Protein AF-A0A8X6Y555-F1 (afdb_monomer)

Sequence (90 aa):
MHKKDLITRIARWALQLEEFDYEIEHRAGSRMKHVDALSRYPVMIICNDTLTSKLKKAQEDDSIQTLKSLLEKQESEEFFERNGILSTNT

Structure (mmCIF, N/CA/C/O backbone):
data_AF-A0A8X6Y555-F1
#
_entry.id   AF-A0A8X6Y555-F1
#
loop_
_atom_site.group_PDB
_atom_site.id
_atom_site.type_symbol
_atom_site.label_atom_id
_atom_site.label_alt_id
_atom_site.label_comp_id
_atom_site.label_asym_id
_atom_site.label_entity_id
_atom_site.label_seq_id
_atom_site.pdbx_PDB_ins_code
_atom_site.Cartn_x
_atom_site.Cartn_y
_atom_site.Cartn_z
_atom_site.occupancy
_atom_site.B_iso_or_equiv
_atom_site.auth_seq_id
_atom_site.auth_comp_id
_atom_site.auth_asym_id
_atom_site.auth_atom_id
_atom_site.pdbx_PDB_model_num
ATOM 1 N N . MET A 1 1 ? 22.563 -9.995 -31.054 1.00 46.81 1 MET A N 1
ATOM 2 C CA . MET A 1 1 ? 22.445 -9.279 -29.764 1.00 46.81 1 MET A CA 1
ATOM 3 C C . MET A 1 1 ? 23.236 -10.061 -28.724 1.00 46.81 1 MET A C 1
ATOM 5 O O . MET A 1 1 ? 22.823 -11.146 -28.341 1.00 46.81 1 MET A O 1
ATOM 9 N N . HIS A 1 2 ? 24.434 -9.595 -28.368 1.00 47.31 2 HIS A N 1
ATOM 10 C CA . HIS A 1 2 ? 25.319 -10.316 -27.449 1.00 47.31 2 HIS A CA 1
ATOM 11 C C . HIS A 1 2 ? 24.752 -10.169 -26.026 1.00 47.31 2 HIS A C 1
ATOM 13 O O . HIS A 1 2 ? 24.969 -9.144 -25.387 1.00 47.31 2 HIS A O 1
ATOM 19 N N . LYS A 1 3 ? 23.986 -11.159 -25.541 1.00 61.28 3 LYS A N 1
ATOM 20 C CA . LYS A 1 3 ? 23.599 -11.266 -24.122 1.00 61.28 3 LYS A CA 1
ATOM 21 C C . LYS A 1 3 ? 24.851 -11.637 -23.315 1.00 61.28 3 LYS A C 1
ATOM 23 O O . LYS A 1 3 ? 25.029 -12.786 -22.934 1.00 61.28 3 LYS A O 1
ATOM 28 N N . LYS A 1 4 ? 25.782 -10.691 -23.173 1.00 58.00 4 LYS A N 1
ATOM 29 C CA . LYS A 1 4 ? 26.926 -10.820 -22.270 1.00 58.00 4 LYS A CA 1
ATOM 30 C C . LYS A 1 4 ? 26.417 -10.514 -20.869 1.00 58.00 4 LYS A C 1
ATOM 32 O O . LYS A 1 4 ? 25.943 -9.413 -20.616 1.00 58.00 4 LYS A O 1
ATOM 37 N N . ASP A 1 5 ? 26.454 -11.551 -20.045 1.00 60.28 5 ASP A N 1
ATOM 38 C CA . ASP A 1 5 ? 26.264 -11.537 -18.601 1.00 60.28 5 ASP A CA 1
ATOM 39 C C . ASP A 1 5 ? 24.893 -11.033 -18.148 1.00 60.28 5 ASP A C 1
ATOM 41 O O . ASP A 1 5 ? 24.714 -9.908 -17.681 1.00 60.28 5 ASP A O 1
ATOM 45 N N . LEU A 1 6 ? 23.896 -11.920 -18.245 1.00 63.00 6 LEU A N 1
ATOM 46 C CA . LEU A 1 6 ? 22.672 -11.766 -17.468 1.00 63.00 6 LEU A CA 1
ATOM 47 C C . LEU A 1 6 ? 23.085 -11.770 -15.989 1.00 63.00 6 LEU A C 1
ATOM 49 O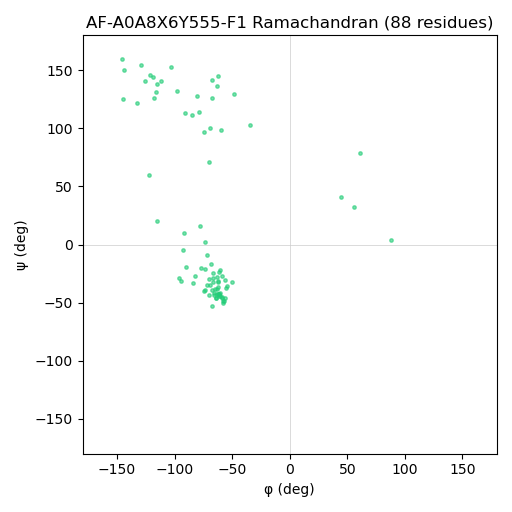 O . LEU A 1 6 ? 23.360 -12.822 -15.417 1.00 63.00 6 LEU A O 1
ATOM 53 N N . ILE A 1 7 ? 23.195 -10.580 -15.394 1.00 79.44 7 ILE A N 1
ATOM 54 C CA . ILE A 1 7 ? 23.550 -10.398 -13.984 1.00 79.44 7 ILE A CA 1
ATOM 55 C C . ILE A 1 7 ? 22.666 -11.348 -13.169 1.00 79.44 7 ILE A C 1
ATOM 57 O O . ILE A 1 7 ? 21.449 -11.336 -13.347 1.00 79.44 7 ILE A O 1
ATOM 61 N N . THR A 1 8 ? 23.238 -12.151 -12.266 1.00 79.25 8 THR A N 1
ATOM 62 C CA . THR A 1 8 ? 22.509 -13.195 -11.512 1.00 79.25 8 THR A CA 1
ATOM 63 C C . THR A 1 8 ? 21.223 -12.673 -10.860 1.00 79.25 8 THR A C 1
ATOM 65 O O . THR A 1 8 ? 20.218 -13.374 -10.778 1.00 79.25 8 THR A O 1
ATOM 68 N N . ARG A 1 9 ? 21.221 -11.396 -10.451 1.00 76.88 9 ARG A N 1
ATOM 69 C CA . ARG A 1 9 ? 20.038 -10.698 -9.929 1.00 76.88 9 ARG A CA 1
ATOM 70 C C . ARG A 1 9 ? 18.891 -10.609 -10.940 1.00 76.88 9 ARG A C 1
ATOM 72 O O . ARG A 1 9 ? 17.750 -10.803 -10.545 1.00 76.88 9 ARG A O 1
ATOM 79 N N . ILE A 1 10 ? 19.185 -10.313 -12.205 1.00 85.69 10 ILE A N 1
ATOM 80 C CA . ILE A 1 10 ? 18.201 -10.252 -13.295 1.00 85.69 10 ILE A CA 1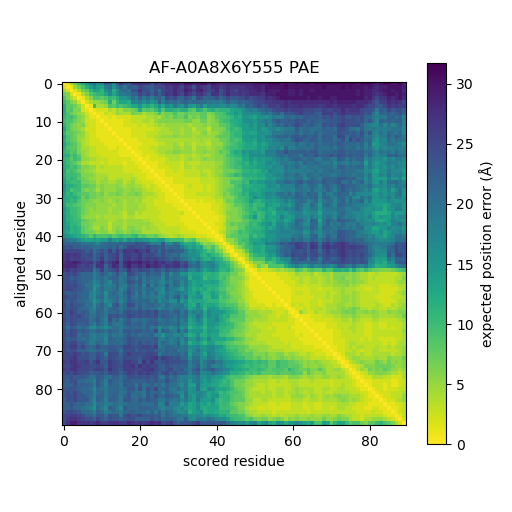
ATOM 81 C C . ILE A 1 10 ? 17.708 -11.663 -13.620 1.00 85.69 10 ILE A C 1
ATOM 83 O O . ILE A 1 10 ? 16.506 -11.862 -13.733 1.00 85.69 10 ILE A O 1
ATOM 87 N N . ALA A 1 11 ? 18.616 -12.643 -13.693 1.00 88.38 11 ALA A N 1
ATOM 88 C CA . ALA A 1 11 ? 18.271 -14.039 -13.971 1.00 88.38 11 ALA A CA 1
ATOM 89 C C . ALA A 1 11 ? 17.250 -14.597 -12.969 1.00 88.38 11 ALA A C 1
ATOM 91 O O . ALA A 1 11 ? 16.247 -15.181 -13.365 1.00 88.38 11 ALA A O 1
ATOM 92 N N . ARG A 1 12 ? 17.472 -14.349 -11.672 1.00 90.62 12 ARG A N 1
ATOM 93 C CA . ARG A 1 12 ? 16.566 -14.797 -10.609 1.00 90.62 12 ARG A CA 1
ATOM 94 C C . ARG A 1 12 ? 15.150 -14.242 -10.774 1.00 90.62 12 ARG A C 1
ATOM 96 O O . ARG A 1 12 ? 14.192 -14.989 -10.640 1.00 90.62 12 ARG A O 1
ATOM 103 N N . TRP A 1 13 ? 15.020 -12.944 -11.053 1.00 92.50 13 TRP A N 1
ATOM 104 C CA . TRP A 1 13 ? 13.705 -12.329 -11.246 1.00 92.50 13 TRP A CA 1
ATOM 105 C C . TRP A 1 13 ? 13.053 -12.749 -12.562 1.00 92.50 13 TRP A C 1
ATOM 107 O O . TRP A 1 13 ? 11.845 -12.926 -12.585 1.00 92.50 13 TRP A O 1
ATOM 117 N N . ALA A 1 14 ? 13.831 -12.949 -13.629 1.00 90.69 14 ALA A N 1
ATOM 118 C CA . ALA A 1 14 ? 13.306 -13.431 -14.904 1.00 90.69 14 ALA A CA 1
ATOM 119 C C . ALA A 1 14 ? 12.658 -14.817 -14.765 1.00 90.69 14 ALA A C 1
ATOM 121 O O . ALA A 1 14 ? 11.548 -14.997 -15.245 1.00 90.69 14 ALA A O 1
ATOM 122 N N . LEU A 1 15 ? 13.305 -15.745 -14.048 1.00 91.38 15 LEU A N 1
ATOM 123 C CA . LEU A 1 15 ? 12.736 -17.067 -13.753 1.00 91.38 15 LEU A CA 1
ATOM 124 C C . LEU A 1 15 ? 11.442 -16.969 -12.940 1.00 91.38 15 LEU A C 1
ATOM 126 O O . LEU A 1 15 ? 10.477 -17.658 -13.227 1.00 91.38 15 LEU A O 1
ATOM 130 N N . GLN A 1 16 ? 11.406 -16.092 -11.935 1.00 93.62 16 GLN A N 1
ATOM 131 C CA . GLN A 1 16 ? 10.213 -15.924 -11.106 1.00 93.62 16 GLN A CA 1
ATOM 132 C C . GLN A 1 16 ? 9.049 -15.277 -11.873 1.00 93.62 16 GLN A C 1
ATOM 134 O O . GLN A 1 16 ? 7.893 -15.588 -11.620 1.00 93.62 16 GLN A O 1
ATOM 139 N N . LEU A 1 17 ? 9.342 -14.354 -12.790 1.00 94.12 17 LEU A N 1
ATOM 140 C CA . LEU A 1 17 ? 8.323 -13.680 -13.593 1.00 94.12 17 LEU A CA 1
ATOM 141 C C . LEU A 1 17 ? 7.794 -14.560 -14.735 1.00 94.12 17 LEU A C 1
ATOM 143 O O . LEU A 1 17 ? 6.689 -14.307 -15.198 1.00 94.12 17 LEU A O 1
ATOM 147 N N . GLU A 1 18 ? 8.535 -15.594 -15.153 1.00 94.31 18 GLU A N 1
ATOM 148 C CA . GLU A 1 18 ? 8.114 -16.560 -16.185 1.00 94.31 18 GLU A CA 1
ATOM 149 C C . GLU A 1 18 ? 6.839 -17.333 -15.801 1.00 94.31 18 GLU A C 1
ATOM 151 O O . GLU A 1 18 ? 6.115 -17.803 -16.672 1.00 94.31 18 GLU A O 1
ATOM 156 N N . GLU A 1 19 ? 6.518 -17.416 -14.507 1.00 96.62 19 GLU A N 1
ATOM 157 C CA . GLU A 1 19 ? 5.286 -18.045 -14.009 1.00 96.62 19 GLU A CA 1
ATOM 158 C C . GLU A 1 19 ? 4.013 -17.225 -14.293 1.00 96.62 19 GLU A C 1
ATOM 160 O O . GLU A 1 19 ? 2.903 -17.713 -14.073 1.00 96.62 19 GLU A O 1
ATOM 165 N N . PHE A 1 20 ? 4.148 -15.983 -14.766 1.00 96.62 20 PHE A N 1
ATOM 166 C CA . PHE A 1 20 ? 3.037 -15.057 -14.964 1.00 96.62 20 PHE A CA 1
ATOM 167 C C . PHE A 1 20 ? 2.899 -14.662 -16.435 1.00 96.62 20 PHE A C 1
ATOM 169 O O . PHE A 1 20 ? 3.886 -14.446 -17.133 1.00 96.62 20 PHE A O 1
ATOM 176 N N . ASP A 1 21 ? 1.659 -14.484 -16.884 1.00 96.69 21 ASP A N 1
ATOM 177 C CA . ASP A 1 21 ? 1.370 -13.804 -18.145 1.00 96.69 21 ASP A CA 1
ATOM 178 C C . ASP A 1 21 ? 1.329 -12.290 -17.889 1.00 96.69 21 ASP A C 1
ATOM 180 O O . ASP A 1 21 ? 0.471 -11.801 -17.146 1.00 96.69 21 ASP A O 1
ATOM 184 N N . TYR A 1 22 ? 2.310 -11.550 -18.414 1.00 94.25 22 TYR A N 1
ATOM 185 C CA . TYR A 1 22 ? 2.449 -10.118 -18.157 1.00 94.25 22 TYR A CA 1
ATOM 186 C C . TYR A 1 22 ? 2.954 -9.339 -19.372 1.00 94.25 22 TYR A C 1
ATOM 188 O O . TYR A 1 22 ? 3.773 -9.805 -20.162 1.00 94.25 22 TYR A O 1
ATOM 196 N N . GLU A 1 23 ? 2.530 -8.078 -19.451 1.00 95.75 23 GLU A N 1
ATOM 197 C CA . GLU A 1 23 ? 3.026 -7.107 -20.423 1.00 95.75 23 GLU A CA 1
ATOM 198 C C . GLU A 1 23 ? 3.833 -6.010 -19.721 1.00 95.75 23 GLU A C 1
ATOM 200 O O . GLU A 1 23 ? 3.488 -5.542 -18.632 1.00 95.75 23 GLU A O 1
ATOM 205 N N . ILE A 1 24 ? 4.932 -5.581 -20.346 1.00 92.50 24 ILE A N 1
ATOM 206 C CA . ILE A 1 24 ? 5.766 -4.493 -19.828 1.00 92.50 24 ILE A CA 1
ATOM 207 C C . ILE A 1 24 ? 5.275 -3.173 -20.418 1.00 92.50 24 ILE A C 1
ATOM 209 O O . ILE A 1 24 ? 5.452 -2.915 -21.607 1.00 92.50 24 ILE A O 1
ATOM 213 N N . GLU A 1 25 ? 4.736 -2.299 -19.569 1.00 95.2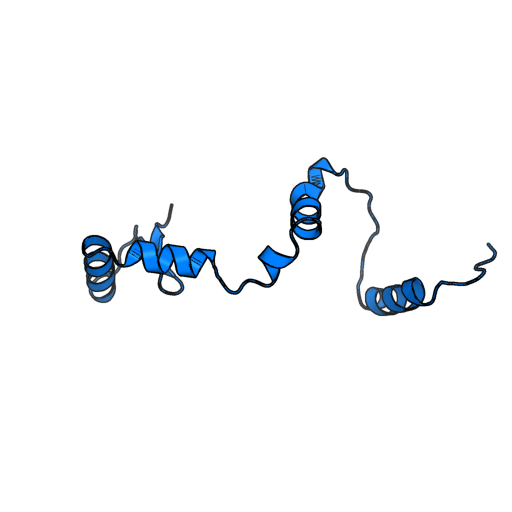5 25 GLU A N 1
ATOM 214 C CA . GLU A 1 25 ? 4.313 -0.951 -19.953 1.00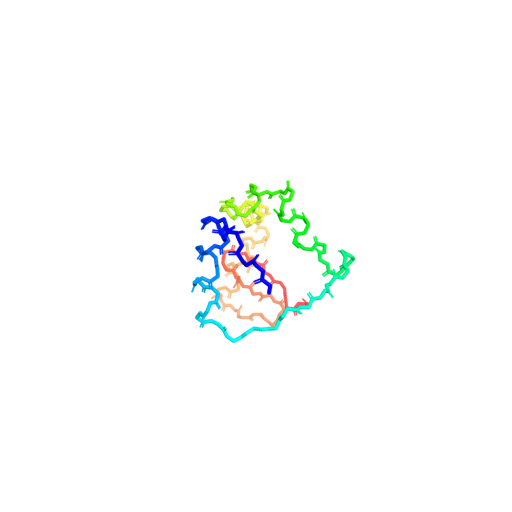 95.25 25 GLU A CA 1
ATOM 215 C C . GLU A 1 25 ? 5.030 0.146 -19.153 1.00 95.25 25 GLU A C 1
ATOM 217 O O . GLU A 1 25 ? 5.324 0.012 -17.963 1.00 95.25 25 GLU A O 1
ATOM 222 N N . HIS A 1 26 ? 5.285 1.284 -19.803 1.00 95.25 26 HIS A N 1
ATOM 223 C CA . HIS A 1 26 ? 5.769 2.478 -19.116 1.00 95.25 26 HIS A CA 1
ATOM 224 C C . HIS A 1 26 ? 4.604 3.222 -18.450 1.00 95.25 26 HIS A C 1
ATOM 226 O O . HIS A 1 26 ? 3.634 3.610 -19.104 1.00 95.25 26 HIS A O 1
ATOM 232 N N . ARG A 1 27 ? 4.736 3.516 -17.153 1.00 93.81 27 ARG A N 1
ATOM 233 C CA . ARG A 1 27 ? 3.798 4.361 -16.404 1.00 93.81 27 ARG A CA 1
ATOM 234 C C . ARG A 1 27 ? 4.504 5.621 -15.919 1.00 93.81 27 ARG A C 1
ATOM 236 O O . ARG A 1 27 ? 5.562 5.554 -15.303 1.00 93.81 27 ARG A O 1
ATOM 243 N N . ALA A 1 28 ? 3.894 6.781 -16.157 1.00 95.62 28 ALA A N 1
ATOM 244 C CA . ALA A 1 28 ? 4.400 8.043 -15.624 1.00 95.62 28 ALA A CA 1
ATOM 245 C C . ALA A 1 28 ? 4.393 8.032 -14.085 1.00 95.62 28 ALA A C 1
ATOM 247 O O . ALA A 1 28 ? 3.461 7.512 -13.468 1.00 95.62 28 ALA A O 1
ATOM 248 N N . GLY A 1 29 ? 5.382 8.677 -13.458 1.00 92.81 29 GLY A N 1
ATOM 249 C CA . GLY A 1 29 ? 5.496 8.740 -11.993 1.00 92.81 29 GLY A CA 1
ATOM 250 C C . GLY A 1 29 ? 4.254 9.312 -11.297 1.00 92.81 29 GLY A C 1
ATOM 251 O O . GLY A 1 29 ? 3.888 8.864 -10.212 1.00 92.81 29 GLY A O 1
ATOM 252 N N . SER A 1 30 ? 3.519 10.214 -11.959 1.00 94.00 30 SER A N 1
ATOM 253 C CA . SER A 1 30 ? 2.238 10.744 -11.467 1.00 94.00 30 SER A CA 1
ATOM 254 C C . SER A 1 30 ? 1.173 9.664 -11.233 1.00 94.00 30 SER A C 1
ATOM 256 O O . SER A 1 30 ? 0.327 9.835 -10.357 1.00 94.00 30 SER A O 1
ATOM 258 N N . ARG A 1 31 ? 1.243 8.540 -11.961 1.00 93.56 31 ARG A N 1
ATOM 259 C CA . ARG A 1 31 ? 0.372 7.361 -11.818 1.00 93.56 31 ARG A CA 1
ATOM 260 C C . ARG A 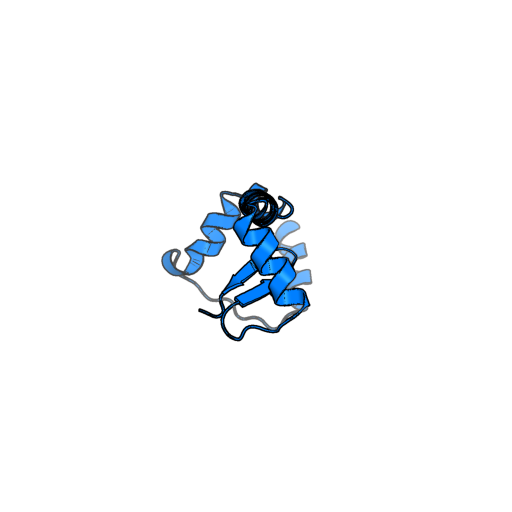1 31 ? 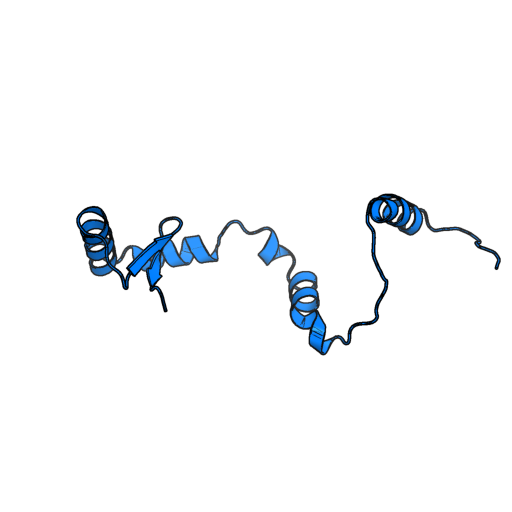0.943 6.291 -10.878 1.00 93.56 31 ARG A C 1
ATOM 262 O O . ARG A 1 31 ? 0.260 5.313 -10.590 1.00 93.56 31 ARG A O 1
ATOM 269 N N . MET A 1 32 ? 2.167 6.471 -10.380 1.00 93.88 32 MET A N 1
ATOM 270 C CA . MET A 1 32 ? 2.868 5.521 -9.504 1.00 93.88 32 MET A CA 1
ATOM 271 C C . MET A 1 32 ? 3.127 6.080 -8.097 1.00 93.88 32 MET A C 1
ATOM 273 O O . MET A 1 32 ? 3.973 5.561 -7.377 1.00 93.88 32 MET A O 1
ATOM 277 N N . LYS A 1 33 ? 2.383 7.113 -7.671 1.00 91.94 33 LYS A N 1
ATOM 278 C CA . LYS A 1 33 ? 2.547 7.748 -6.346 1.00 91.94 33 LYS A CA 1
ATOM 279 C C . LYS A 1 33 ? 2.458 6.760 -5.180 1.00 91.94 33 LYS A C 1
ATOM 281 O O . LYS A 1 33 ? 3.169 6.924 -4.198 1.00 91.94 33 LYS A O 1
ATOM 286 N N . HIS A 1 34 ? 1.605 5.740 -5.294 1.00 88.00 34 HIS A N 1
ATOM 287 C CA . HIS A 1 34 ? 1.488 4.689 -4.282 1.00 88.00 34 HIS A CA 1
ATOM 288 C C . HIS A 1 34 ? 2.793 3.887 -4.157 1.00 88.00 34 HIS A C 1
ATOM 290 O O . HIS A 1 34 ? 3.289 3.711 -3.051 1.00 88.00 34 HIS A O 1
ATOM 296 N N . VAL A 1 35 ? 3.394 3.473 -5.280 1.00 88.88 35 VAL A N 1
ATOM 297 C CA . VAL A 1 35 ? 4.690 2.774 -5.293 1.00 88.88 35 VAL A CA 1
ATOM 298 C C . VAL A 1 35 ? 5.804 3.675 -4.756 1.00 88.88 35 VAL A C 1
ATOM 300 O O . VAL A 1 35 ? 6.580 3.233 -3.913 1.00 88.88 35 VAL A O 1
ATOM 303 N N . ASP A 1 36 ? 5.866 4.938 -5.199 1.00 89.88 36 ASP A N 1
ATOM 304 C CA . ASP A 1 36 ? 6.865 5.910 -4.726 1.00 89.88 36 ASP A CA 1
ATOM 305 C C . ASP A 1 36 ? 6.782 6.095 -3.203 1.00 89.88 36 ASP A C 1
ATOM 307 O O . ASP A 1 36 ? 7.790 5.927 -2.516 1.00 89.88 36 ASP A O 1
ATOM 311 N N . ALA A 1 37 ? 5.581 6.312 -2.656 1.00 88.44 37 ALA A N 1
ATOM 312 C CA . ALA A 1 37 ? 5.375 6.415 -1.214 1.00 88.44 37 ALA A CA 1
ATOM 313 C C . ALA A 1 37 ? 5.848 5.150 -0.475 1.00 88.44 37 ALA A C 1
ATOM 315 O O . ALA A 1 37 ? 6.640 5.241 0.462 1.00 88.44 37 ALA A O 1
ATOM 316 N N . LEU A 1 38 ? 5.431 3.962 -0.918 1.00 84.38 38 LEU A N 1
ATOM 317 C CA . LEU A 1 38 ? 5.797 2.701 -0.265 1.00 84.38 38 LEU A CA 1
ATOM 318 C C . LEU A 1 38 ? 7.309 2.433 -0.310 1.00 84.38 38 LEU A C 1
ATOM 320 O O . LEU A 1 38 ? 7.883 1.988 0.681 1.00 84.38 38 LEU A O 1
ATOM 324 N N . SER A 1 39 ? 7.971 2.760 -1.423 1.00 87.75 39 SER A N 1
ATOM 325 C CA . SER A 1 39 ? 9.425 2.614 -1.558 1.00 87.75 39 SER A CA 1
ATOM 326 C C . SER A 1 39 ? 10.222 3.550 -0.639 1.00 87.75 39 SER A C 1
ATOM 328 O O . SER A 1 39 ? 11.293 3.171 -0.166 1.00 87.75 39 SER A O 1
ATOM 330 N N . ARG A 1 40 ? 9.702 4.754 -0.352 1.00 86.62 40 ARG A N 1
ATOM 331 C CA . ARG A 1 40 ? 10.337 5.744 0.538 1.00 86.62 40 ARG A CA 1
ATOM 332 C C . ARG A 1 40 ? 10.072 5.475 2.018 1.00 86.62 40 ARG A C 1
ATOM 334 O O . ARG A 1 40 ? 10.891 5.853 2.852 1.00 86.62 40 ARG A O 1
ATOM 341 N N . TYR A 1 41 ? 8.953 4.823 2.342 1.00 83.94 41 TYR A N 1
ATOM 342 C CA . TYR A 1 41 ? 8.509 4.561 3.716 1.00 83.94 41 TYR A CA 1
ATOM 343 C C . TYR A 1 41 ? 8.315 3.055 4.006 1.00 83.94 41 TYR A C 1
ATOM 345 O O . TYR A 1 41 ? 7.220 2.641 4.397 1.00 83.94 41 TYR A O 1
ATOM 353 N N . PRO A 1 42 ? 9.364 2.213 3.885 1.00 69.38 42 PRO A N 1
ATOM 354 C CA . PRO A 1 42 ? 9.249 0.752 3.999 1.00 69.38 42 PRO A CA 1
ATOM 355 C C . PRO A 1 42 ? 8.751 0.259 5.372 1.00 69.38 42 PRO A C 1
ATOM 357 O O . PRO A 1 42 ? 8.168 -0.817 5.473 1.00 69.38 42 PRO A O 1
ATOM 360 N N . VAL A 1 43 ? 8.926 1.053 6.434 1.00 62.09 43 VAL A N 1
ATOM 361 C CA . VAL A 1 43 ? 8.509 0.705 7.806 1.00 62.09 43 VAL A CA 1
ATOM 362 C C . VAL A 1 43 ? 6.982 0.702 7.970 1.00 62.09 43 VAL A C 1
ATOM 364 O O . VAL A 1 43 ? 6.461 -0.115 8.723 1.00 62.09 43 VAL A O 1
ATOM 367 N N . MET A 1 44 ? 6.240 1.523 7.214 1.00 55.97 44 MET A N 1
ATOM 368 C CA . MET A 1 44 ? 4.770 1.578 7.315 1.00 55.97 44 MET A CA 1
ATOM 369 C C . MET A 1 44 ? 4.076 0.302 6.813 1.00 55.97 44 MET A C 1
ATOM 371 O O . MET A 1 44 ? 2.915 0.085 7.139 1.00 55.97 44 MET A O 1
ATOM 375 N N . ILE A 1 45 ? 4.779 -0.543 6.048 1.00 55.72 45 ILE A N 1
ATOM 376 C CA . ILE A 1 45 ? 4.257 -1.813 5.516 1.00 55.72 45 ILE A CA 1
ATOM 377 C C . ILE A 1 45 ? 4.391 -2.943 6.547 1.00 55.72 45 ILE A C 1
ATOM 379 O O . ILE A 1 45 ? 3.556 -3.840 6.595 1.00 55.72 45 ILE A O 1
ATOM 383 N N . ILE A 1 46 ? 5.439 -2.901 7.377 1.00 56.50 46 ILE A N 1
ATOM 384 C CA . ILE A 1 46 ? 5.768 -3.960 8.351 1.00 56.50 46 ILE A CA 1
ATOM 385 C C . ILE A 1 46 ? 5.094 -3.700 9.705 1.00 56.50 46 ILE A C 1
ATOM 387 O O . ILE A 1 46 ? 4.927 -4.611 10.517 1.00 56.50 46 ILE A O 1
ATOM 391 N N . CYS A 1 47 ? 4.682 -2.462 9.973 1.00 53.72 47 CYS A N 1
ATOM 392 C CA . CYS A 1 47 ? 3.962 -2.143 11.191 1.00 53.72 47 CYS A CA 1
ATOM 393 C C . CYS A 1 47 ? 2.562 -2.760 11.160 1.00 53.72 47 CYS A C 1
ATOM 395 O O . CYS A 1 47 ? 1.639 -2.174 10.598 1.00 53.72 47 CYS A O 1
ATOM 397 N N . ASN A 1 48 ? 2.421 -3.899 11.844 1.00 57.53 48 ASN A N 1
ATOM 398 C CA . ASN A 1 48 ? 1.170 -4.378 12.419 1.00 57.53 48 ASN A CA 1
ATOM 399 C C . ASN A 1 48 ? 0.344 -3.184 12.904 1.00 57.53 48 ASN A C 1
ATOM 401 O O . ASN A 1 48 ? 0.648 -2.557 13.915 1.00 57.53 48 ASN A O 1
ATOM 405 N N . ASP A 1 49 ? -0.654 -2.848 12.104 1.00 67.12 49 ASP A N 1
ATOM 406 C CA . ASP A 1 49 ? -1.895 -2.213 12.490 1.00 67.12 49 ASP A CA 1
ATOM 407 C C . ASP A 1 49 ? -1.811 -1.037 13.481 1.00 67.12 49 ASP A C 1
ATOM 409 O O . ASP A 1 49 ? -2.623 -0.895 14.398 1.00 67.12 49 ASP A O 1
ATOM 413 N N . THR A 1 50 ? -0.813 -0.161 13.320 1.00 73.31 50 THR A N 1
ATOM 414 C CA . THR A 1 50 ? -0.657 1.019 14.194 1.00 73.31 50 THR A CA 1
ATOM 415 C C . THR A 1 50 ? -1.851 1.960 14.080 1.00 73.31 50 THR A C 1
ATOM 417 O O . THR A 1 50 ? -2.227 2.595 15.064 1.00 73.31 50 THR A O 1
ATOM 420 N N . LEU A 1 51 ? -2.470 2.032 12.898 1.00 78.50 51 LEU A N 1
ATOM 421 C CA . LEU A 1 51 ? -3.684 2.802 12.671 1.00 78.50 51 LEU A CA 1
ATOM 422 C C . LEU A 1 51 ? -4.871 2.190 13.420 1.00 78.50 51 LEU A C 1
ATOM 424 O O . LEU A 1 51 ? -5.482 2.893 14.217 1.00 78.50 51 LEU A O 1
ATOM 428 N N . THR A 1 52 ? -5.158 0.897 13.253 1.00 82.00 52 THR A N 1
ATOM 429 C CA . THR A 1 52 ? -6.252 0.234 13.987 1.00 82.00 52 THR A CA 1
ATOM 430 C C . THR A 1 52 ? -6.007 0.248 15.486 1.00 82.00 52 THR A C 1
ATOM 432 O O . THR A 1 52 ? -6.944 0.456 16.240 1.00 82.00 52 THR A O 1
ATOM 435 N N . SER A 1 53 ? -4.762 0.107 15.947 1.00 84.44 53 SER A N 1
ATOM 436 C CA . SER A 1 53 ? -4.429 0.223 17.373 1.00 84.44 53 SER A CA 1
ATOM 437 C C . SER A 1 53 ? -4.750 1.620 17.912 1.00 84.44 53 SER A C 1
ATOM 439 O O . SER A 1 53 ? -5.339 1.756 18.982 1.00 84.44 53 SER A O 1
ATOM 441 N N . LYS A 1 54 ? -4.418 2.674 17.152 1.00 86.62 54 LYS A N 1
ATOM 442 C CA . LYS A 1 54 ? -4.782 4.056 17.499 1.00 86.62 54 LYS A CA 1
ATOM 443 C C . LYS A 1 54 ? -6.293 4.279 17.452 1.00 86.62 54 LYS A C 1
ATOM 445 O O . LYS A 1 54 ? -6.818 4.931 18.345 1.00 86.62 54 LYS A O 1
ATOM 450 N N . LEU A 1 55 ? -6.981 3.735 16.449 1.00 88.25 55 LEU A N 1
ATOM 451 C CA . LEU A 1 55 ? -8.434 3.840 16.307 1.00 88.25 55 LEU A CA 1
ATOM 452 C C . LEU A 1 55 ? -9.165 3.106 17.434 1.00 88.25 55 LEU A C 1
ATOM 454 O O . LEU A 1 55 ? -10.074 3.674 18.020 1.00 88.25 55 LEU A O 1
ATOM 458 N N . LYS A 1 56 ? -8.730 1.895 17.797 1.00 89.12 56 LYS A N 1
ATOM 459 C CA . LYS A 1 56 ? -9.262 1.146 18.943 1.00 89.12 56 LYS A CA 1
ATOM 460 C C . LYS A 1 56 ? -9.125 1.947 20.227 1.00 89.12 56 LYS A C 1
ATOM 462 O O . LYS A 1 56 ? -10.122 2.140 20.907 1.00 89.12 56 LYS A O 1
ATOM 467 N N . LYS A 1 57 ? -7.934 2.497 20.483 1.00 89.94 57 LYS A N 1
ATOM 468 C CA . LYS A 1 57 ? -7.691 3.361 21.642 1.00 89.94 57 LYS A CA 1
ATOM 469 C C . LYS A 1 57 ? -8.569 4.617 21.630 1.00 89.94 57 LYS A C 1
ATOM 471 O O . LYS A 1 57 ? -9.100 5.007 22.657 1.00 89.94 57 LYS A O 1
ATOM 476 N N . ALA A 1 58 ? -8.742 5.255 20.473 1.00 89.56 58 ALA A N 1
ATOM 477 C CA . ALA A 1 58 ? -9.623 6.418 20.345 1.00 89.56 58 ALA A CA 1
ATOM 478 C C . ALA A 1 58 ? -11.109 6.067 20.554 1.00 89.56 58 ALA A C 1
ATOM 480 O O . ALA A 1 58 ? -11.891 6.930 20.932 1.00 89.56 58 ALA A O 1
ATOM 481 N N . GLN A 1 59 ? -11.492 4.808 20.324 1.00 92.12 59 GLN A N 1
ATOM 482 C CA . GLN A 1 59 ? -12.841 4.283 20.535 1.00 92.12 59 GLN A CA 1
ATOM 483 C C . GLN A 1 59 ? -13.064 3.665 21.926 1.00 92.12 59 GLN A C 1
ATOM 485 O O . GLN A 1 59 ? -14.099 3.042 22.151 1.00 92.12 59 GLN A O 1
ATOM 490 N N . GLU A 1 60 ? -12.134 3.827 22.869 1.00 89.81 60 GLU A N 1
ATOM 491 C CA . GLU A 1 60 ? -12.347 3.483 24.286 1.00 89.81 60 GLU A CA 1
ATOM 492 C C . GLU A 1 60 ? -13.268 4.488 25.009 1.00 89.81 60 GLU A C 1
ATOM 494 O O . GLU A 1 60 ? -13.520 4.337 26.197 1.00 89.81 60 GLU A O 1
ATOM 499 N N . ASP A 1 61 ? -13.789 5.495 24.301 1.00 92.38 61 ASP A N 1
ATOM 500 C CA . ASP A 1 61 ? -14.758 6.460 24.825 1.00 92.38 61 ASP A CA 1
ATOM 501 C C . ASP A 1 61 ? -16.089 5.800 25.238 1.00 92.38 61 ASP A C 1
ATOM 503 O O . ASP A 1 61 ? -16.648 4.983 24.498 1.00 92.38 61 ASP A O 1
ATOM 507 N N . ASP A 1 62 ? -16.627 6.203 26.394 1.00 91.00 62 ASP A N 1
ATOM 508 C CA . ASP A 1 62 ? -17.847 5.641 26.988 1.00 91.00 62 ASP A CA 1
ATOM 509 C C . ASP A 1 62 ? -19.052 5.685 26.034 1.00 91.00 62 ASP A C 1
ATOM 511 O O . ASP A 1 62 ? -19.853 4.743 25.984 1.00 91.00 62 ASP A O 1
ATOM 515 N N . SER A 1 63 ? -19.186 6.753 25.237 1.00 91.44 63 SER A N 1
ATOM 516 C CA . SER A 1 63 ? -20.290 6.885 24.280 1.00 91.44 63 SER A CA 1
ATOM 517 C C . SER A 1 63 ? -20.184 5.855 23.152 1.00 91.44 63 SER A C 1
ATOM 519 O O . SER A 1 63 ? -21.180 5.239 22.766 1.00 91.44 63 SER A O 1
ATOM 521 N N . ILE A 1 64 ? -18.965 5.589 22.681 1.00 90.38 64 ILE A N 1
ATOM 522 C CA . ILE A 1 64 ? -18.686 4.630 21.610 1.00 90.38 64 ILE A CA 1
ATOM 523 C C . ILE A 1 64 ? -18.841 3.193 22.119 1.00 90.38 64 ILE A C 1
ATOM 525 O O . ILE A 1 64 ? -19.399 2.353 21.415 1.00 90.38 64 ILE A O 1
ATOM 529 N N . GLN A 1 65 ? -18.416 2.905 23.350 1.00 90.62 65 GLN A N 1
ATOM 530 C CA . GLN A 1 65 ? -18.620 1.595 23.983 1.00 90.62 65 GLN A CA 1
ATOM 531 C C . GLN A 1 65 ? -20.104 1.293 24.219 1.00 90.62 65 GLN A C 1
ATOM 533 O O . GLN A 1 65 ? -20.568 0.172 23.989 1.00 90.62 65 GLN A O 1
ATOM 538 N N . THR A 1 66 ? -20.874 2.312 24.608 1.00 90.94 66 THR A N 1
ATOM 539 C CA . THR A 1 66 ? -22.333 2.205 24.723 1.00 90.94 66 THR A CA 1
ATOM 540 C C . THR A 1 66 ? -22.966 1.888 23.367 1.00 90.94 66 THR A C 1
ATOM 542 O O . THR A 1 66 ? -23.800 0.989 23.280 1.00 90.94 66 THR A O 1
ATOM 545 N N . LEU A 1 67 ? -22.536 2.561 22.294 1.00 89.25 67 LEU A N 1
ATOM 546 C CA . LEU A 1 67 ? -23.013 2.288 20.934 1.00 89.25 67 LEU A CA 1
ATOM 547 C C . LEU A 1 67 ? -22.664 0.873 20.458 1.00 89.25 67 LEU A C 1
ATOM 549 O O . LEU A 1 67 ? -23.530 0.202 19.904 1.00 89.25 67 LEU A O 1
ATOM 553 N N . LYS A 1 68 ? -21.447 0.380 20.723 1.00 89.38 68 LYS A N 1
ATOM 554 C CA . LYS A 1 68 ? -21.067 -1.014 20.424 1.00 89.38 68 LYS A CA 1
ATOM 555 C C . LYS A 1 68 ? -21.972 -2.013 21.149 1.00 89.38 68 LYS A C 1
ATOM 557 O O . LYS A 1 68 ? -22.504 -2.927 20.532 1.00 89.38 68 LYS A O 1
ATOM 562 N N . SER A 1 69 ? -22.240 -1.768 22.431 1.00 89.38 69 SER A N 1
ATOM 563 C CA . SER A 1 69 ? -23.121 -2.618 23.247 1.00 89.38 69 SER A CA 1
ATOM 564 C C . SER A 1 69 ? -24.587 -2.588 22.786 1.00 89.38 69 SER A C 1
ATOM 566 O O . SER A 1 69 ? -25.339 -3.537 23.009 1.00 89.38 69 SER A O 1
ATOM 568 N N . LEU A 1 70 ? -25.031 -1.481 22.183 1.00 90.56 70 LEU A N 1
ATOM 569 C CA . LEU A 1 70 ? -26.355 -1.365 21.568 1.00 90.56 7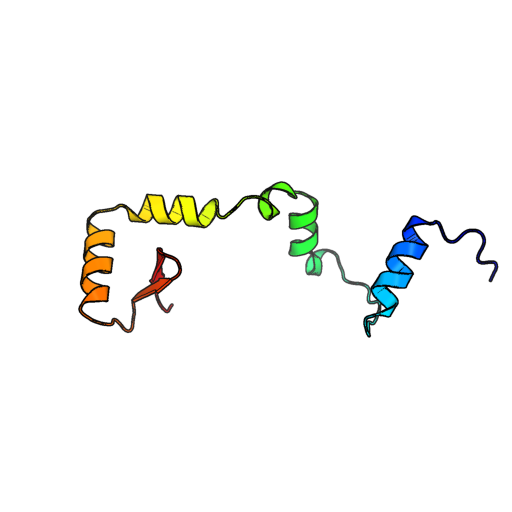0 LEU A CA 1
ATOM 570 C C . LEU A 1 70 ? -26.423 -2.130 20.244 1.00 90.56 70 LEU A C 1
ATOM 572 O O . LEU A 1 70 ? -27.412 -2.819 20.009 1.00 90.56 70 LEU A O 1
ATOM 576 N N . LEU A 1 71 ? -25.363 -2.067 19.434 1.00 89.00 71 LEU A N 1
ATOM 577 C CA . LEU A 1 71 ? -25.247 -2.804 18.172 1.00 89.00 71 LEU A CA 1
ATOM 578 C C . LEU A 1 71 ? -25.264 -4.327 18.360 1.00 89.00 71 LEU A C 1
ATOM 580 O O . LEU A 1 71 ? -25.804 -5.037 17.520 1.00 89.00 71 LEU A O 1
ATOM 584 N N . GLU A 1 72 ? -24.750 -4.835 19.485 1.00 85.94 72 GLU A N 1
ATOM 585 C CA . GLU A 1 72 ? -24.877 -6.258 19.844 1.00 85.94 72 GLU A CA 1
ATOM 586 C C . GLU A 1 72 ? -26.335 -6.695 20.066 1.00 85.94 72 GLU A C 1
ATOM 588 O O . GLU A 1 72 ? -26.671 -7.867 19.899 1.00 85.94 72 GLU A O 1
ATOM 593 N N . LYS A 1 73 ? -27.207 -5.766 20.473 1.00 88.38 73 LYS A N 1
ATOM 594 C CA . LYS A 1 73 ? -28.621 -6.040 20.774 1.00 88.38 73 LYS A CA 1
ATOM 595 C C . LYS A 1 73 ? -29.539 -5.736 19.598 1.00 88.38 73 LYS A C 1
ATOM 597 O O . LYS A 1 73 ? -30.610 -6.331 19.498 1.00 88.38 73 LYS A O 1
ATOM 602 N N . GLN A 1 74 ? -29.154 -4.782 18.758 1.00 86.31 74 GLN A N 1
ATOM 603 C CA . GLN A 1 74 ? -29.953 -4.281 17.654 1.00 86.31 74 GLN A CA 1
ATOM 604 C C . GLN A 1 74 ? -29.045 -3.926 16.477 1.00 86.31 74 GLN A C 1
ATOM 606 O O . GLN A 1 74 ? -28.151 -3.095 16.608 1.00 86.31 74 GLN A O 1
ATOM 611 N N . GLU A 1 75 ? -29.323 -4.493 15.306 1.00 82.69 75 GLU A N 1
ATOM 612 C CA . GLU A 1 75 ? -28.632 -4.100 14.080 1.00 82.69 75 GLU A CA 1
ATOM 613 C C . GLU A 1 75 ? -28.997 -2.661 13.679 1.00 82.69 75 GLU A C 1
ATOM 615 O O . GLU A 1 75 ? -30.143 -2.221 13.810 1.00 82.69 75 GLU A O 1
ATOM 620 N N . SER A 1 76 ? -28.004 -1.924 13.183 1.00 83.81 76 SER A N 1
ATOM 621 C CA . SER A 1 76 ? -28.172 -0.589 12.611 1.00 83.81 76 SER A CA 1
ATOM 622 C C . SER A 1 76 ? -27.815 -0.622 11.131 1.00 83.81 76 SER A C 1
ATOM 624 O O . SER A 1 76 ? -26.812 -1.213 10.743 1.00 83.81 76 SER A O 1
ATOM 626 N N . GLU A 1 77 ? -28.606 0.060 10.304 1.00 84.31 77 GLU A N 1
ATOM 627 C CA . GLU A 1 77 ? -28.280 0.261 8.887 1.00 84.31 77 GLU A CA 1
ATOM 628 C C . GLU A 1 77 ? -27.157 1.290 8.686 1.00 84.31 77 GLU A C 1
ATOM 630 O O . GLU A 1 77 ? -26.493 1.289 7.653 1.00 84.31 77 GLU A O 1
ATOM 635 N N . GLU A 1 78 ? -26.914 2.166 9.664 1.00 88.06 78 GLU A N 1
ATOM 636 C CA . GLU A 1 78 ? -25.942 3.259 9.543 1.00 88.06 78 GLU A CA 1
ATOM 637 C C . GLU A 1 78 ? -24.565 2.898 10.108 1.00 88.06 78 GLU A C 1
ATOM 639 O O . GLU A 1 78 ? -23.546 3.369 9.594 1.00 88.06 78 GLU A O 1
ATOM 644 N N . PHE A 1 79 ? -24.527 2.051 11.140 1.00 89.06 79 PHE A N 1
ATOM 645 C CA . PHE A 1 79 ? -23.319 1.717 11.891 1.00 89.06 79 PHE A CA 1
ATOM 646 C C . PHE A 1 79 ? -23.084 0.209 11.940 1.00 89.06 79 PHE A C 1
ATOM 648 O O . PHE A 1 79 ? -24.009 -0.569 12.148 1.00 89.06 79 PHE A O 1
ATOM 655 N N . PHE A 1 80 ? -21.825 -0.203 11.825 1.00 89.56 80 PHE A N 1
ATOM 656 C CA . PHE A 1 80 ? -21.418 -1.599 11.954 1.00 89.56 80 PHE A CA 1
ATOM 657 C C . PHE A 1 80 ? -20.038 -1.714 12.596 1.00 89.56 80 PHE A C 1
ATOM 659 O O . PHE A 1 80 ? -19.236 -0.779 12.580 1.00 89.56 80 PHE A O 1
ATOM 666 N N . GLU A 1 81 ? -19.733 -2.884 13.148 1.00 88.12 81 GLU A N 1
ATOM 667 C CA . GLU A 1 81 ? -18.404 -3.170 13.671 1.00 88.12 81 GLU A CA 1
ATOM 668 C C . GLU A 1 81 ? -17.570 -3.963 12.660 1.00 88.12 81 GLU A C 1
ATOM 670 O O . GLU A 1 81 ? -18.007 -4.973 12.109 1.00 88.12 81 GLU A O 1
ATOM 675 N N . ARG A 1 82 ? -16.326 -3.526 12.438 1.00 85.25 82 ARG A N 1
ATOM 676 C CA . ARG A 1 82 ? -15.341 -4.244 11.627 1.00 85.25 82 ARG A CA 1
ATOM 677 C C . ARG A 1 82 ? -14.014 -4.313 12.36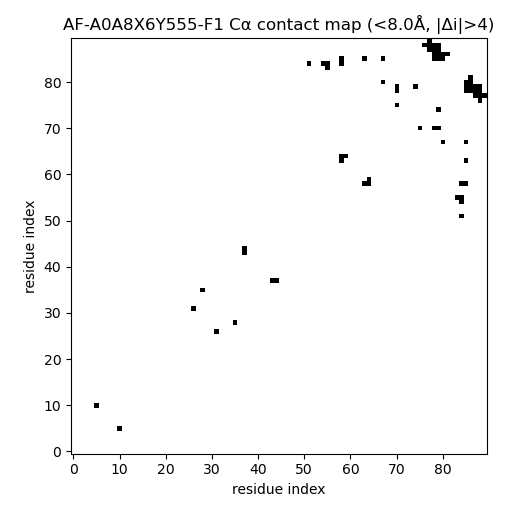3 1.00 85.25 82 ARG A C 1
ATOM 679 O O . ARG A 1 82 ? -13.414 -3.291 12.679 1.00 85.25 82 ARG A O 1
ATOM 686 N N . ASN A 1 83 ? -13.523 -5.528 12.609 1.00 82.06 83 ASN A N 1
ATOM 687 C CA . ASN A 1 83 ? -12.226 -5.780 13.253 1.00 82.06 83 ASN A CA 1
ATOM 688 C C . ASN A 1 83 ? -12.051 -5.110 14.639 1.00 82.06 83 ASN A C 1
ATOM 690 O O . ASN A 1 83 ? -10.933 -4.731 15.010 1.00 82.06 83 ASN A O 1
ATOM 694 N N . GLY A 1 84 ? -13.126 -4.952 15.420 1.00 83.12 84 GLY A N 1
ATOM 695 C CA . GLY A 1 84 ? -13.078 -4.254 16.712 1.00 83.12 84 GLY A CA 1
ATOM 696 C C . GLY A 1 84 ? -13.286 -2.737 16.630 1.00 83.12 84 GLY A C 1
ATOM 697 O O . GLY A 1 84 ? -13.137 -2.050 17.644 1.00 83.12 84 GLY A O 1
ATOM 698 N N . ILE A 1 85 ? -13.561 -2.194 15.438 1.00 89.44 85 ILE A N 1
ATOM 699 C CA . ILE A 1 85 ? -13.715 -0.758 15.175 1.00 89.44 85 ILE A CA 1
ATOM 700 C C . ILE A 1 85 ? -15.134 -0.472 14.680 1.00 89.44 85 ILE A C 1
ATOM 702 O O . ILE A 1 85 ? -15.582 -1.043 13.686 1.00 89.44 85 ILE A O 1
ATOM 706 N N . LEU A 1 86 ? -15.813 0.462 15.346 1.00 91.62 86 LEU A N 1
ATOM 707 C CA . LEU A 1 86 ? -17.092 1.011 14.907 1.00 91.62 86 LEU A CA 1
ATOM 708 C C . LEU A 1 86 ? -16.887 1.834 13.628 1.00 91.62 86 LEU A C 1
ATOM 710 O O . LEU A 1 86 ? -16.043 2.733 13.609 1.00 91.62 86 LEU A O 1
ATOM 714 N N . SER A 1 87 ? -17.645 1.516 12.586 1.00 89.31 87 SER A N 1
ATOM 715 C CA . SER A 1 87 ? -17.596 2.126 11.256 1.00 89.31 87 SER A CA 1
ATOM 716 C C . SER A 1 87 ? -19.001 2.542 10.814 1.00 89.31 87 SER A C 1
ATOM 718 O O . SER A 1 87 ? -19.989 1.969 11.271 1.00 89.31 87 SER A O 1
ATOM 720 N N . THR A 1 88 ? -19.092 3.534 9.929 1.00 90.25 88 THR A N 1
ATOM 721 C CA . THR A 1 88 ? -20.350 3.954 9.296 1.00 90.25 88 THR A CA 1
ATOM 722 C C . THR A 1 88 ? -20.430 3.424 7.868 1.00 90.25 88 THR A C 1
ATOM 724 O O . THR A 1 88 ? -19.401 3.232 7.223 1.00 90.25 88 THR A O 1
ATOM 727 N N . ASN A 1 89 ? -21.640 3.209 7.353 1.00 83.06 89 ASN A N 1
ATOM 728 C CA . ASN A 1 89 ? -21.885 2.739 5.978 1.00 83.06 89 ASN A CA 1
A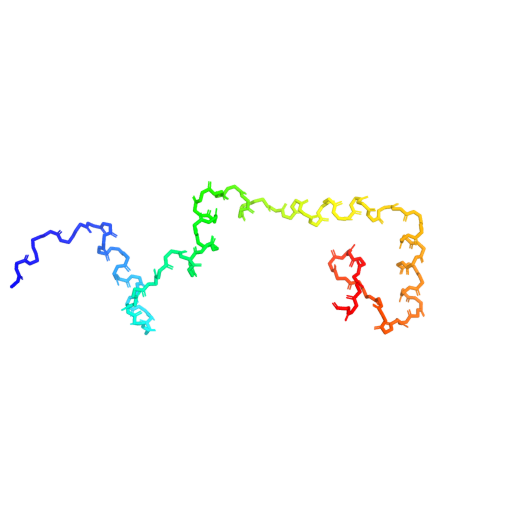TOM 729 C C . ASN A 1 89 ? -21.751 3.834 4.893 1.00 83.06 89 ASN A C 1
ATOM 731 O O . ASN A 1 89 ? -22.235 3.652 3.777 1.00 83.06 89 ASN A O 1
ATOM 735 N N . THR A 1 90 ? -21.136 4.976 5.215 1.00 66.69 90 THR A N 1
ATOM 736 C CA . THR A 1 90 ? -21.035 6.150 4.325 1.00 66.69 90 THR A CA 1
ATOM 737 C C . THR A 1 90 ? -19.922 6.027 3.291 1.00 66.69 90 THR A C 1
ATOM 739 O O . THR A 1 90 ? -18.838 5.507 3.640 1.00 66.69 90 THR A O 1
#

pLDDT: mean 83.92, std 12.35, range [46.81, 96.69]

Secondary structure (DSSP, 8-state):
-------HHHHHHHHHHTTS--------GGG-HHHHHHHH-THHHHSTTHHHHHHHHHT-SHHHHHHHHHHTTS--SSEEEETTEEEE--

Mean predicted aligned error: 13.07 Å

Organism: NCBI:txid2747483

Radius of gyration: 23.35 Å; Cα contacts (8 Å, |Δi|>4): 36; chains: 1; bounding box: 57×29×57 Å

Solvent-accessible surface area (backbone atoms only — not comparable to full-atom values): 5866 Å² total; per-residue (Å²): 132,86,84,75,72,75,52,69,74,56,49,57,52,52,62,63,50,64,82,52,95,81,82,93,76,93,74,60,66,89,81,36,51,68,59,55,50,48,73,76,43,60,65,71,75,70,49,79,55,60,64,58,54,50,50,42,62,68,48,70,41,69,72,51,48,50,49,53,61,45,48,77,76,42,87,52,91,57,48,48,77,54,98,84,35,85,43,65,77,121

Foldseek 3Di:
DPPPDPDVVNVVVVVVCVVDDDDDDDDDVVVVVVVVVCVVCVVVVVDDPPPVVVQLVVCVDPVNVVVVVVCVVDPDQQWDDDPNHIDGPD